Protein AF-W1XDV9-F1 (afdb_monomer)

Structure (mmCIF, N/CA/C/O backbone):
data_AF-W1XDV9-F1
#
_entry.id   AF-W1XDV9-F1
#
loop_
_atom_site.group_PDB
_atom_site.id
_atom_site.type_symbol
_atom_site.label_atom_id
_atom_site.label_alt_id
_atom_site.label_comp_id
_atom_site.label_asym_id
_atom_site.label_entity_id
_atom_site.label_seq_id
_atom_site.pdbx_PDB_ins_code
_atom_site.Cartn_x
_atom_site.Cartn_y
_ato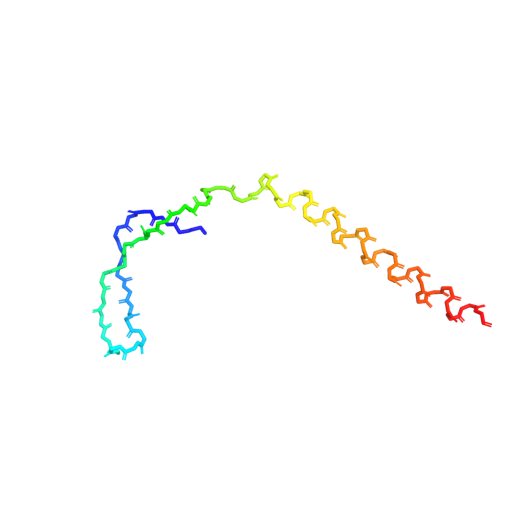m_site.Cartn_z
_atom_site.occupancy
_atom_site.B_iso_or_equiv
_atom_site.auth_seq_id
_atom_site.auth_comp_id
_atom_site.auth_asym_id
_atom_site.auth_atom_id
_atom_site.pdbx_PDB_model_num
ATOM 1 N N . PRO A 1 1 ? -5.645 4.893 6.786 1.00 65.56 1 PRO A N 1
ATOM 2 C CA . PRO A 1 1 ? -4.924 4.643 8.055 1.00 65.56 1 PRO A CA 1
ATOM 3 C C . PRO A 1 1 ? -5.900 4.272 9.169 1.00 65.56 1 PRO A C 1
ATOM 5 O O . PRO A 1 1 ? -6.885 4.973 9.387 1.00 65.56 1 PRO A O 1
ATOM 8 N N . SER A 1 2 ? -5.632 3.159 9.840 1.00 77.56 2 SER A N 1
ATOM 9 C CA . SER A 1 2 ? -6.401 2.745 11.009 1.00 77.56 2 SER A CA 1
ATOM 10 C C . SER A 1 2 ? -6.015 3.614 12.207 1.00 77.56 2 SER A C 1
ATOM 12 O O . SER A 1 2 ? -4.834 3.898 12.409 1.00 77.56 2 SER A O 1
ATOM 14 N N . ILE A 1 3 ? -7.000 4.055 12.988 1.00 85.25 3 ILE A N 1
ATOM 15 C CA . ILE A 1 3 ? -6.786 4.838 14.212 1.00 85.25 3 ILE A CA 1
ATOM 16 C C . ILE A 1 3 ? -7.055 3.952 15.430 1.00 85.25 3 ILE A C 1
ATOM 18 O O . ILE A 1 3 ? -7.990 3.164 15.420 1.00 85.25 3 ILE A O 1
ATOM 22 N N . TYR A 1 4 ? -6.266 4.088 16.498 1.00 88.25 4 TYR A N 1
ATOM 23 C CA . TYR A 1 4 ? -6.413 3.278 17.724 1.00 88.25 4 TYR A CA 1
ATOM 24 C C . TYR A 1 4 ? -7.592 3.696 18.618 1.00 88.25 4 TYR A C 1
ATOM 26 O O . TYR A 1 4 ? -7.669 3.292 19.774 1.00 88.25 4 TYR A O 1
ATOM 34 N N . LYS A 1 5 ? -8.504 4.527 18.106 1.00 90.69 5 LYS A N 1
ATOM 35 C CA . LYS A 1 5 ? -9.752 4.832 18.805 1.00 90.69 5 LYS A CA 1
ATOM 36 C C . LYS A 1 5 ? -10.726 3.684 18.581 1.00 90.69 5 LYS A C 1
ATOM 38 O O . LYS A 1 5 ? -10.707 3.076 17.518 1.00 90.69 5 LYS A O 1
ATOM 43 N N . GLU A 1 6 ? -11.563 3.415 19.572 1.00 94.62 6 GLU A N 1
ATOM 44 C CA . GLU A 1 6 ? -12.671 2.480 19.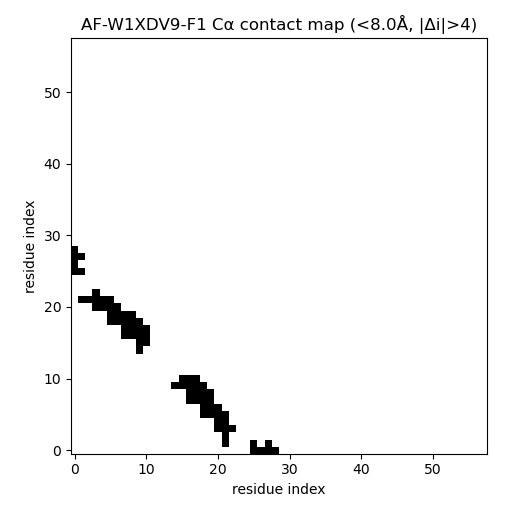414 1.00 94.62 6 GLU A CA 1
ATOM 45 C C . GLU A 1 6 ? -13.678 3.030 18.392 1.00 94.62 6 GLU A C 1
ATOM 47 O O . GLU A 1 6 ? -13.949 4.236 18.359 1.00 94.62 6 GLU A O 1
ATOM 52 N N . GLN A 1 7 ? -14.180 2.159 17.517 1.00 94.31 7 GLN A N 1
ATOM 53 C CA . GLN A 1 7 ? -15.074 2.525 16.418 1.00 94.31 7 GLN A CA 1
ATOM 54 C C . GLN A 1 7 ? -16.203 1.504 16.285 1.00 94.31 7 GLN A C 1
ATOM 56 O O . GLN A 1 7 ? -15.965 0.305 16.387 1.00 94.31 7 GLN A O 1
ATOM 61 N N . HIS A 1 8 ? -17.421 1.956 15.994 1.00 96.25 8 HIS A N 1
ATOM 62 C CA . HIS A 1 8 ? -18.504 1.049 15.614 1.00 96.25 8 HIS A CA 1
ATOM 63 C C . HIS A 1 8 ? -18.224 0.421 14.243 1.00 96.25 8 HIS A C 1
ATOM 65 O O . HIS A 1 8 ? -17.780 1.101 13.315 1.00 96.25 8 HIS A O 1
ATOM 71 N N . SER A 1 9 ? -18.473 -0.879 14.128 1.00 95.31 9 SER A N 1
ATOM 72 C CA . SER A 1 9 ? -18.288 -1.672 12.914 1.00 95.31 9 SER A CA 1
ATOM 73 C C . SER A 1 9 ? -19.254 -2.866 12.912 1.00 95.31 9 SER A C 1
ATOM 75 O O . SER A 1 9 ? -20.082 -2.998 13.809 1.00 95.31 9 SER A O 1
ATOM 77 N N . VAL A 1 10 ? -19.141 -3.748 11.917 1.00 96.75 10 VAL A N 1
ATOM 78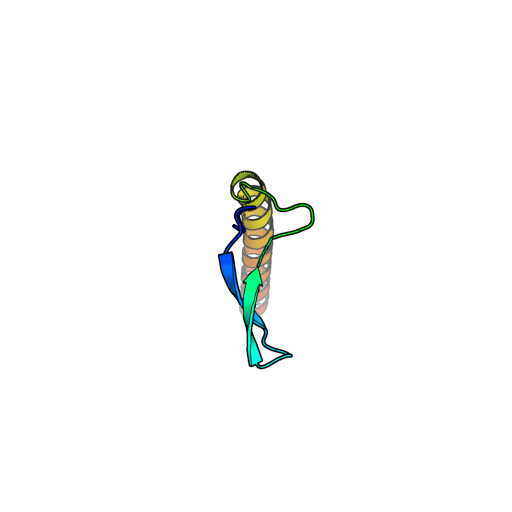 C CA . VAL A 1 10 ? -19.947 -4.972 11.793 1.00 96.75 10 VAL A CA 1
ATOM 79 C C . VAL A 1 10 ? -19.035 -6.192 11.700 1.00 96.75 10 VAL A C 1
ATOM 81 O O . VAL A 1 10 ? -18.078 -6.220 10.920 1.00 96.75 10 VAL A O 1
ATOM 84 N N . SER A 1 11 ? -19.348 -7.222 12.482 1.00 96.56 11 SER A N 1
ATOM 85 C CA . SER A 1 11 ? -18.703 -8.531 12.399 1.00 96.56 11 SER A CA 1
ATOM 86 C C . SER A 1 11 ? -19.267 -9.301 11.204 1.00 96.56 11 SER A C 1
ATOM 88 O O . SER A 1 11 ? -20.416 -9.733 11.227 1.00 96.56 11 SER A O 1
ATOM 90 N N . LEU A 1 12 ? -18.479 -9.499 10.141 1.00 96.44 12 LEU A N 1
ATOM 91 C CA . LEU A 1 12 ? -18.954 -10.218 8.946 1.00 96.44 12 LEU A CA 1
ATOM 92 C C . LEU A 1 12 ? -19.230 -11.709 9.205 1.00 96.44 12 LEU A C 1
ATOM 94 O O . LEU A 1 12 ? -20.064 -12.304 8.524 1.00 96.44 12 LEU A O 1
ATOM 98 N N . SER A 1 13 ? -18.550 -12.317 10.181 1.00 97.06 13 SER A N 1
ATOM 99 C CA . SER A 1 13 ? -18.749 -13.722 10.555 1.00 97.06 13 SER A CA 1
ATOM 100 C C . SER A 1 13 ? -19.996 -13.927 11.416 1.00 97.06 13 SER A C 1
ATOM 102 O O . SER A 1 13 ? -20.726 -14.891 11.197 1.00 97.06 13 SER A O 1
ATOM 104 N N . GLN A 1 14 ? -20.252 -13.025 12.368 1.00 96.31 14 GLN A N 1
ATOM 105 C CA . GLN A 1 14 ? -21.397 -13.106 13.288 1.00 96.31 14 GLN A CA 1
ATOM 106 C C . GLN A 1 14 ? -22.636 -12.359 12.773 1.00 96.31 14 GLN A C 1
ATOM 108 O O . GLN A 1 14 ? -23.736 -12.604 13.254 1.00 96.31 14 GLN A O 1
ATOM 113 N N . LYS A 1 15 ? -22.473 -11.507 11.751 1.00 96.88 15 LYS A N 1
ATOM 114 C CA . LYS A 1 15 ? -23.518 -10.664 11.145 1.00 96.88 15 LYS A CA 1
ATOM 115 C C . LYS A 1 15 ? -24.214 -9.738 12.149 1.00 96.88 15 LYS A C 1
ATOM 117 O O . LYS A 1 15 ? -25.420 -9.527 12.064 1.00 96.88 15 LYS A O 1
ATOM 122 N N . GLU A 1 16 ? -23.442 -9.175 13.070 1.00 97.62 16 GLU A N 1
ATOM 123 C CA . GLU A 1 16 ? -23.923 -8.280 14.125 1.00 97.62 16 GLU A CA 1
ATOM 124 C C . GLU A 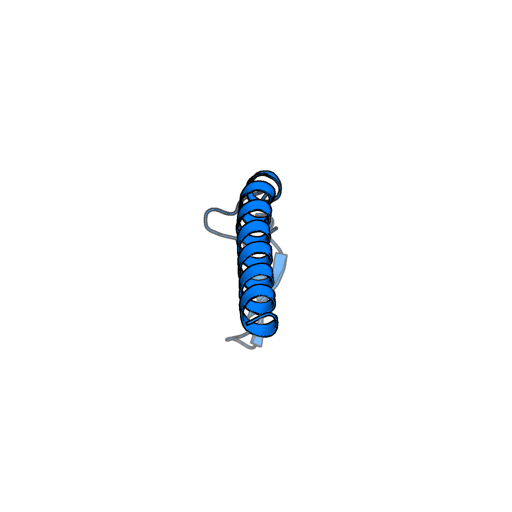1 16 ? -23.004 -7.067 14.311 1.00 97.62 16 GLU A C 1
ATOM 126 O O . GLU A 1 16 ? -21.844 -7.070 13.876 1.00 97.62 16 GLU A O 1
ATOM 131 N N . ASP A 1 17 ? -23.535 -6.032 14.961 1.00 97.62 17 ASP A N 1
ATOM 132 C CA . ASP A 1 17 ? -22.783 -4.833 15.321 1.00 97.62 17 ASP A CA 1
ATOM 133 C C . ASP A 1 17 ? -21.685 -5.164 16.337 1.00 97.62 17 ASP A C 1
ATOM 135 O O . ASP A 1 17 ? -21.879 -5.935 17.276 1.00 97.62 17 ASP A O 1
ATOM 139 N N . THR A 1 18 ? -20.518 -4.546 16.174 1.00 96.81 18 THR A N 1
ATOM 140 C CA . THR A 1 18 ? -19.379 -4.731 17.075 1.00 96.81 18 THR A CA 1
ATOM 141 C C . THR A 1 18 ? -18.600 -3.437 17.257 1.00 96.81 18 THR A C 1
ATOM 143 O O . THR A 1 18 ? -18.629 -2.532 16.422 1.00 96.81 18 THR A O 1
ATOM 146 N N . LEU A 1 19 ? -17.833 -3.368 18.341 1.00 95.75 19 LEU A N 1
ATOM 147 C CA . LEU A 1 19 ? -16.809 -2.350 18.532 1.00 95.75 19 LEU A CA 1
ATOM 148 C C . LEU A 1 19 ? -15.472 -2.875 17.999 1.00 95.75 19 LEU A C 1
ATOM 150 O O . LEU A 1 19 ? -15.019 -3.964 18.356 1.00 95.75 19 LEU A O 1
ATOM 154 N N . LEU A 1 20 ? -14.856 -2.113 17.101 1.00 92.69 20 LEU A N 1
ATOM 155 C CA . LEU A 1 20 ? -13.547 -2.376 16.527 1.00 92.69 20 LEU A CA 1
ATOM 156 C C . LEU A 1 20 ? -12.500 -1.540 17.260 1.00 92.69 20 LEU A C 1
ATOM 158 O O . LEU A 1 20 ? -12.512 -0.312 17.201 1.00 92.69 20 LEU A O 1
ATOM 162 N N . THR A 1 21 ? -11.547 -2.232 17.878 1.00 92.19 21 THR A N 1
ATOM 163 C CA . THR A 1 21 ? -10.325 -1.630 18.414 1.00 92.19 21 THR A CA 1
ATOM 164 C C . THR A 1 21 ? -9.130 -2.235 17.695 1.00 92.19 21 THR A C 1
ATOM 166 O O . THR A 1 21 ? -8.898 -3.447 17.730 1.00 92.19 21 THR A O 1
ATOM 169 N N . ILE A 1 22 ? -8.375 -1.377 17.014 1.00 90.06 22 ILE A N 1
ATOM 170 C CA . ILE A 1 22 ? -7.236 -1.773 16.191 1.00 90.06 22 ILE A CA 1
ATOM 171 C C . ILE A 1 22 ? -6.099 -2.289 17.079 1.00 90.06 22 ILE A C 1
ATOM 173 O O . ILE A 1 22 ? -5.718 -1.656 18.062 1.00 90.06 22 ILE A O 1
ATOM 177 N N . LYS A 1 23 ? -5.531 -3.441 16.712 1.00 88.00 23 LYS A N 1
ATOM 178 C CA . LYS A 1 23 ? -4.359 -4.045 17.364 1.00 88.00 23 LYS A CA 1
ATOM 179 C C . LYS A 1 23 ? -3.205 -4.189 16.367 1.00 88.00 23 LYS A C 1
ATOM 181 O O . LYS A 1 23 ? -3.415 -4.193 15.154 1.00 88.00 23 LYS A O 1
ATOM 186 N N . GLY A 1 24 ? -1.988 -4.347 16.886 1.00 86.75 24 GLY A N 1
ATOM 187 C CA . GLY A 1 24 ? -0.771 -4.531 16.086 1.00 86.75 24 GLY A CA 1
ATOM 188 C C . GLY A 1 24 ? -0.096 -3.217 15.690 1.00 86.75 24 GLY A C 1
ATOM 189 O O . GLY A 1 24 ? -0.521 -2.149 16.121 1.00 86.75 24 GLY A O 1
ATOM 190 N N . ARG A 1 25 ? 0.982 -3.298 14.900 1.00 84.88 25 ARG A N 1
ATOM 191 C CA . ARG A 1 25 ? 1.762 -2.144 14.425 1.00 84.88 25 ARG A CA 1
ATOM 192 C C . ARG A 1 25 ? 1.153 -1.606 13.130 1.00 84.88 25 ARG A C 1
ATOM 194 O O . ARG A 1 25 ? 1.277 -2.251 12.094 1.00 84.88 25 ARG A O 1
ATOM 201 N N . HIS A 1 26 ? 0.535 -0.431 13.192 1.00 86.38 26 HIS A N 1
ATOM 202 C CA . HIS A 1 26 ? 0.052 0.294 12.015 1.00 86.38 26 HIS A CA 1
ATOM 203 C C . HIS A 1 26 ? 0.906 1.532 11.817 1.00 86.38 26 HIS A C 1
ATOM 205 O O . HIS A 1 26 ? 1.191 2.251 12.772 1.00 86.38 26 HIS A O 1
ATOM 211 N N . ASP A 1 27 ? 1.320 1.786 10.583 1.00 85.88 27 ASP A N 1
ATOM 212 C CA . ASP A 1 27 ? 2.069 2.998 10.296 1.00 85.88 27 ASP A CA 1
ATOM 213 C C . ASP A 1 27 ? 1.117 4.199 10.287 1.00 85.88 27 ASP A C 1
ATOM 215 O O . ASP A 1 27 ? 0.174 4.225 9.488 1.00 85.88 27 ASP A O 1
ATOM 219 N N . PRO A 1 28 ? 1.3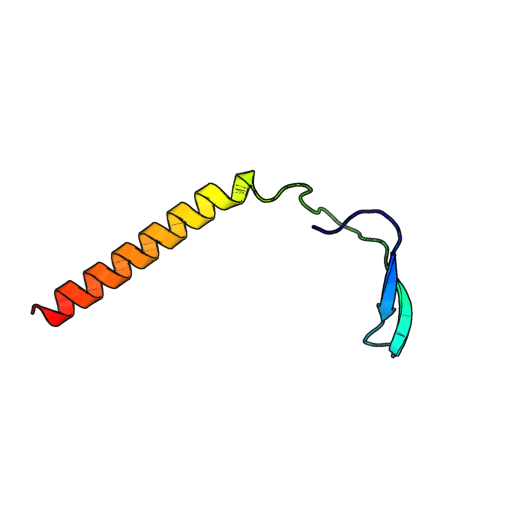49 5.215 11.140 1.00 81.06 28 PRO A N 1
ATOM 220 C CA . PRO A 1 28 ? 0.490 6.395 11.185 1.00 81.06 28 PRO A CA 1
ATOM 221 C C . PRO A 1 28 ? 0.597 7.217 9.895 1.00 81.06 28 PRO A C 1
ATOM 223 O O . PRO A 1 28 ? -0.346 7.909 9.517 1.00 81.06 28 PRO A O 1
ATOM 226 N N . CYS A 1 29 ? 1.732 7.117 9.197 1.00 87.56 29 CYS A N 1
ATOM 227 C CA . CYS A 1 29 ? 1.981 7.778 7.927 1.00 87.56 29 CYS A CA 1
ATOM 228 C C . CYS A 1 29 ? 2.748 6.844 6.981 1.00 87.56 29 CYS A C 1
ATOM 230 O O . CYS A 1 29 ? 3.921 6.547 7.194 1.00 87.56 29 CYS A O 1
ATOM 232 N N . VAL A 1 30 ? 2.087 6.388 5.912 1.00 90.38 30 VAL A N 1
ATOM 233 C CA . VAL A 1 30 ? 2.725 5.583 4.854 1.00 90.38 30 VAL A CA 1
ATOM 234 C C . VAL A 1 30 ? 3.409 6.447 3.789 1.00 90.38 30 VAL A C 1
ATOM 236 O O . VAL A 1 30 ? 4.262 5.942 3.067 1.00 90.38 30 VAL A O 1
ATOM 239 N N . ALA A 1 31 ? 3.088 7.744 3.718 1.00 91.94 31 ALA A N 1
ATOM 240 C CA . ALA A 1 31 ? 3.502 8.629 2.628 1.00 91.94 31 ALA A CA 1
ATOM 241 C C . ALA A 1 31 ? 5.025 8.671 2.430 1.00 91.94 31 ALA A C 1
ATOM 243 O O . ALA A 1 31 ? 5.496 8.599 1.300 1.00 91.94 31 ALA A O 1
ATOM 244 N N . LEU A 1 32 ? 5.802 8.682 3.519 1.00 89.88 32 LEU A N 1
ATOM 245 C CA . LEU A 1 32 ? 7.269 8.700 3.445 1.00 89.88 32 LEU A CA 1
ATOM 246 C C . LEU A 1 32 ? 7.859 7.427 2.819 1.00 89.88 32 LEU A C 1
ATOM 248 O O . LEU A 1 32 ? 8.905 7.482 2.186 1.00 89.88 32 LEU A O 1
ATOM 252 N N . ARG A 1 33 ? 7.187 6.279 2.973 1.00 92.62 33 ARG A N 1
ATOM 253 C CA . ARG A 1 33 ? 7.606 5.008 2.358 1.00 92.62 33 ARG A CA 1
ATOM 254 C C . ARG A 1 33 ? 7.005 4.798 0.972 1.00 92.62 33 ARG A C 1
ATOM 256 O O . ARG A 1 33 ? 7.447 3.904 0.265 1.00 92.62 33 ARG A O 1
ATOM 263 N N . ALA A 1 34 ? 6.004 5.587 0.587 1.00 95.69 34 ALA A N 1
ATOM 264 C CA . ALA A 1 34 ? 5.358 5.454 -0.712 1.00 95.69 34 ALA A CA 1
ATOM 265 C C . ALA A 1 34 ? 6.293 5.877 -1.853 1.00 95.69 34 ALA A C 1
ATOM 267 O O . ALA A 1 34 ? 6.294 5.229 -2.891 1.00 95.69 34 ALA A O 1
ATOM 268 N N . VAL A 1 35 ? 7.118 6.909 -1.644 1.00 96.50 35 VAL A N 1
ATOM 269 C CA . VAL A 1 35 ? 8.046 7.434 -2.661 1.00 96.50 35 VAL A CA 1
ATOM 270 C C . VAL A 1 35 ? 8.982 6.354 -3.225 1.00 96.50 35 VAL A C 1
ATOM 272 O O . VAL A 1 35 ? 8.874 6.087 -4.420 1.00 96.50 35 VAL A O 1
ATOM 275 N N . PRO A 1 36 ? 9.804 5.647 -2.418 1.00 96.69 36 PRO A N 1
ATOM 276 C CA . PRO A 1 36 ? 10.699 4.623 -2.965 1.00 96.69 36 PRO A CA 1
ATOM 277 C C . PRO A 1 36 ? 9.951 3.459 -3.637 1.00 96.69 36 PRO A C 1
ATOM 279 O O . PRO A 1 36 ? 10.462 2.852 -4.574 1.00 96.69 36 PRO A O 1
ATOM 282 N N . VAL A 1 37 ? 8.726 3.148 -3.195 1.00 97.75 37 VAL A N 1
ATOM 283 C CA . VAL A 1 37 ? 7.8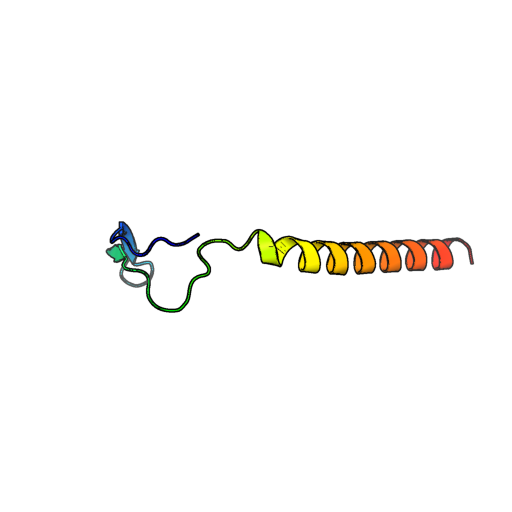85 2.123 -3.838 1.00 97.75 37 VAL A CA 1
ATOM 284 C C . VAL A 1 37 ? 7.430 2.585 -5.221 1.00 97.75 37 VAL A C 1
ATOM 286 O O . VAL A 1 37 ? 7.531 1.829 -6.184 1.00 97.75 37 VAL A O 1
ATOM 289 N N . ILE A 1 38 ? 6.946 3.823 -5.331 1.00 98.00 38 ILE A N 1
ATOM 290 C CA . ILE A 1 38 ? 6.474 4.392 -6.598 1.00 98.00 38 ILE A CA 1
ATOM 291 C C . ILE A 1 38 ? 7.629 4.519 -7.589 1.00 98.00 38 ILE A C 1
ATOM 293 O O . ILE A 1 38 ? 7.453 4.178 -8.755 1.00 98.00 38 ILE A O 1
ATOM 297 N N . GLU A 1 39 ? 8.807 4.952 -7.144 1.00 98.31 39 GLU A N 1
ATOM 298 C CA . GLU A 1 39 ? 10.001 5.045 -7.992 1.00 98.31 39 GLU A CA 1
ATOM 299 C C . GLU A 1 39 ? 10.387 3.679 -8.573 1.00 98.31 39 GLU A C 1
ATOM 301 O O . GLU A 1 39 ? 10.574 3.553 -9.784 1.00 98.31 39 GLU A O 1
ATOM 306 N N . ALA A 1 40 ? 10.424 2.637 -7.736 1.00 98.50 40 ALA A N 1
ATOM 307 C CA . ALA A 1 40 ? 10.732 1.281 -8.179 1.00 98.50 40 ALA A CA 1
ATOM 308 C C . ALA A 1 40 ? 9.690 0.743 -9.173 1.00 98.50 40 ALA A C 1
ATOM 310 O O . ALA A 1 40 ? 10.055 0.227 -10.229 1.00 98.50 40 ALA A O 1
ATOM 311 N N . VAL A 1 41 ? 8.396 0.894 -8.872 1.00 98.56 41 VAL A N 1
ATOM 312 C CA . VAL A 1 41 ? 7.318 0.451 -9.774 1.00 98.56 41 VAL A CA 1
ATOM 313 C C . VAL A 1 41 ? 7.364 1.214 -11.098 1.00 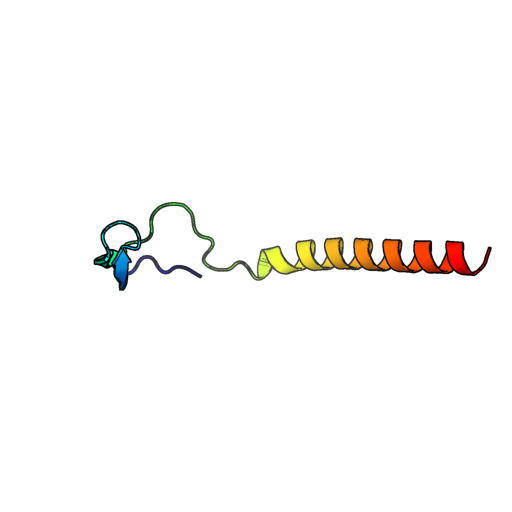98.56 41 VAL A C 1
ATOM 315 O O . VAL A 1 41 ? 7.224 0.609 -12.155 1.00 98.56 41 VAL A O 1
ATOM 318 N N . THR A 1 42 ? 7.621 2.521 -11.060 1.00 98.56 42 THR A N 1
ATOM 319 C CA . THR A 1 42 ? 7.743 3.345 -12.271 1.00 98.56 42 THR A CA 1
ATOM 320 C C . THR A 1 42 ? 8.904 2.870 -13.143 1.00 98.56 42 THR A C 1
ATOM 322 O O . THR A 1 42 ? 8.735 2.725 -14.350 1.00 98.56 42 THR A O 1
ATOM 325 N N . ALA A 1 43 ? 10.061 2.564 -12.547 1.00 98.56 43 ALA A N 1
ATOM 326 C CA . ALA A 1 43 ? 11.203 2.025 -13.282 1.00 98.56 43 ALA A CA 1
ATOM 327 C C . ALA A 1 43 ? 10.888 0.672 -13.945 1.00 98.56 43 ALA A C 1
ATOM 329 O O . ALA A 1 43 ? 11.274 0.455 -15.092 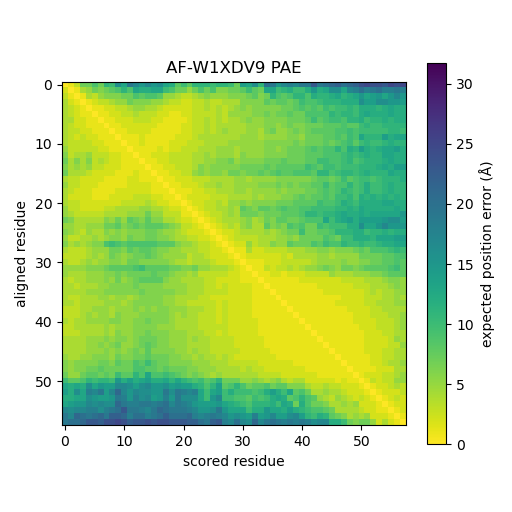1.00 98.56 43 ALA A O 1
ATOM 330 N N . LEU A 1 44 ? 10.157 -0.213 -13.255 1.00 98.38 44 LEU A N 1
ATOM 331 C CA . LEU A 1 44 ? 9.725 -1.496 -13.819 1.00 98.38 44 LEU A CA 1
ATOM 332 C C . LEU A 1 44 ? 8.785 -1.310 -15.015 1.00 98.38 44 LEU A C 1
ATOM 334 O O . LEU A 1 44 ? 8.981 -1.956 -16.037 1.00 98.38 44 LEU A O 1
ATOM 338 N N . VAL A 1 45 ? 7.811 -0.402 -14.915 1.00 98.25 45 VAL A N 1
ATOM 339 C CA . VAL A 1 45 ? 6.874 -0.110 -16.016 1.00 98.25 45 VAL A CA 1
ATOM 340 C C . VAL A 1 45 ? 7.597 0.499 -17.217 1.00 98.25 45 VAL A C 1
ATOM 342 O O . VAL A 1 45 ? 7.304 0.146 -18.354 1.00 98.25 45 VAL A O 1
ATOM 345 N N . ILE A 1 46 ? 8.564 1.391 -16.987 1.00 98.31 46 ILE A N 1
ATOM 346 C CA . ILE A 1 46 ? 9.379 1.953 -18.073 1.00 98.31 46 ILE A CA 1
ATOM 347 C C . ILE A 1 46 ? 10.182 0.850 -18.771 1.00 98.31 46 ILE A C 1
ATOM 349 O O . ILE A 1 46 ? 10.253 0.840 -19.996 1.00 98.31 46 ILE A O 1
ATOM 353 N N . LEU A 1 47 ? 10.779 -0.074 -18.013 1.00 97.69 47 LEU A N 1
ATOM 354 C CA . LEU A 1 47 ? 11.531 -1.193 -18.581 1.00 97.69 47 LEU A CA 1
ATOM 355 C C . LEU A 1 47 ? 10.644 -2.102 -19.441 1.00 97.69 47 LEU A C 1
ATOM 357 O O . LEU A 1 47 ? 11.049 -2.452 -20.546 1.00 97.69 47 LEU A O 1
ATOM 361 N N . ASP A 1 48 ? 9.460 -2.453 -18.940 1.00 96.88 48 ASP A N 1
ATOM 362 C CA . ASP A 1 48 ? 8.470 -3.269 -19.654 1.00 96.88 48 ASP A CA 1
ATOM 363 C C . ASP A 1 48 ? 8.086 -2.613 -20.988 1.00 96.88 48 ASP A C 1
ATOM 365 O O . ASP A 1 48 ? 8.231 -3.207 -22.053 1.00 96.88 48 ASP A O 1
ATOM 369 N N . PHE A 1 49 ? 7.763 -1.318 -20.945 1.00 97.06 49 PHE A N 1
ATOM 370 C CA . PHE A 1 49 ? 7.387 -0.552 -22.131 1.00 97.06 49 PHE A CA 1
ATOM 371 C C . PHE A 1 49 ? 8.512 -0.457 -23.173 1.00 97.06 49 PHE A C 1
ATOM 373 O O . PHE A 1 49 ? 8.267 -0.546 -24.374 1.00 97.06 49 PHE A O 1
ATOM 380 N N . LEU A 1 50 ? 9.762 -0.288 -22.733 1.00 96.69 50 LEU A N 1
ATOM 381 C CA . LEU A 1 50 ? 10.915 -0.296 -23.638 1.00 96.69 50 LEU A CA 1
ATOM 382 C C . LEU A 1 50 ? 11.163 -1.683 -24.246 1.00 96.69 50 LEU A C 1
ATOM 384 O O . LEU A 1 50 ? 11.578 -1.761 -25.402 1.00 96.69 50 LEU A O 1
ATOM 388 N N . GLY A 1 51 ? 10.922 -2.753 -23.486 1.00 93.31 51 GLY A N 1
ATOM 389 C CA . GLY A 1 51 ? 11.015 -4.129 -23.972 1.00 93.31 51 GLY A CA 1
ATOM 390 C C . GLY A 1 51 ? 9.987 -4.431 -25.060 1.00 93.31 51 GLY A C 1
ATOM 391 O O . GLY A 1 51 ? 10.351 -4.978 -26.101 1.00 93.31 51 GLY A O 1
ATOM 392 N N . ASP A 1 52 ? 8.740 -4.004 -24.858 1.00 91.62 52 ASP A N 1
ATOM 393 C CA . ASP A 1 52 ? 7.673 -4.137 -25.856 1.00 91.62 52 ASP A CA 1
ATOM 394 C C . ASP A 1 52 ? 8.006 -3.369 -27.143 1.00 91.62 52 ASP A C 1
ATOM 396 O O . ASP A 1 52 ? 7.890 -3.914 -28.241 1.00 91.62 52 ASP A O 1
ATOM 400 N N . ILE A 1 53 ? 8.510 -2.135 -27.023 1.00 85.19 53 ILE A N 1
ATOM 401 C CA . ILE A 1 53 ? 8.939 -1.335 -28.181 1.00 85.19 53 ILE A CA 1
ATOM 402 C C . ILE A 1 53 ? 10.105 -2.003 -28.930 1.00 85.19 53 ILE A C 1
ATOM 404 O O . ILE A 1 53 ? 10.087 -2.048 -30.160 1.00 85.19 53 ILE A O 1
ATOM 408 N N . ASP A 1 54 ? 11.126 -2.517 -28.231 1.00 88.00 54 ASP A N 1
ATOM 409 C CA . ASP A 1 54 ? 12.246 -3.229 -28.877 1.00 88.00 54 ASP A CA 1
ATOM 410 C C . ASP A 1 54 ? 11.766 -4.503 -29.590 1.00 88.00 54 ASP A C 1
ATOM 412 O O . ASP A 1 54 ? 12.287 -4.828 -30.656 1.00 88.00 54 ASP A O 1
ATOM 416 N N . HIS A 1 55 ? 10.752 -5.191 -29.055 1.00 86.19 55 HIS A N 1
ATOM 417 C CA . HIS A 1 55 ? 10.135 -6.336 -29.724 1.00 86.19 55 HIS A CA 1
ATOM 418 C C . HIS A 1 55 ? 9.326 -5.927 -30.968 1.00 86.19 55 HIS A C 1
ATOM 420 O O . HIS A 1 55 ? 9.387 -6.630 -31.970 1.00 86.19 55 HIS A O 1
ATOM 426 N N . GLU A 1 56 ? 8.575 -4.821 -30.943 1.00 78.00 56 GLU A N 1
ATOM 427 C CA . GLU A 1 56 ? 7.807 -4.344 -32.111 1.00 78.00 56 GLU A CA 1
ATOM 428 C C . GLU A 1 56 ? 8.684 -3.788 -33.247 1.00 78.00 56 GLU A C 1
ATOM 430 O O . GLU A 1 56 ? 8.279 -3.811 -34.411 1.00 78.00 56 GLU A O 1
ATOM 435 N N . LEU A 1 57 ? 9.870 -3.262 -32.925 1.00 73.12 57 LEU A N 1
ATOM 436 C CA . LEU A 1 57 ? 10.805 -2.686 -33.899 1.00 73.12 57 LEU A CA 1
ATOM 437 C C . LEU A 1 57 ? 11.751 -3.715 -34.545 1.00 73.12 57 LEU A C 1
ATOM 439 O O . LEU A 1 57 ? 12.470 -3.355 -35.485 1.00 73.12 57 LEU A O 1
ATOM 443 N N . ARG A 1 58 ? 11.779 -4.954 -34.046 1.00 62.72 58 ARG A N 1
ATOM 444 C CA . ARG A 1 58 ? 12.557 -6.078 -34.593 1.00 62.72 58 ARG A CA 1
ATOM 445 C C . ARG A 1 58 ? 11.709 -6.964 -35.495 1.00 62.72 58 ARG A C 1
ATOM 447 O O . ARG A 1 58 ? 12.277 -7.427 -36.510 1.00 62.72 58 ARG A O 1
#

InterPro domains:
  IPR000453 Chorismate synthase [PF01264] (1-49)
  IPR000453 Chorismate synthase [PTHR21085] (1-50)
  IPR0205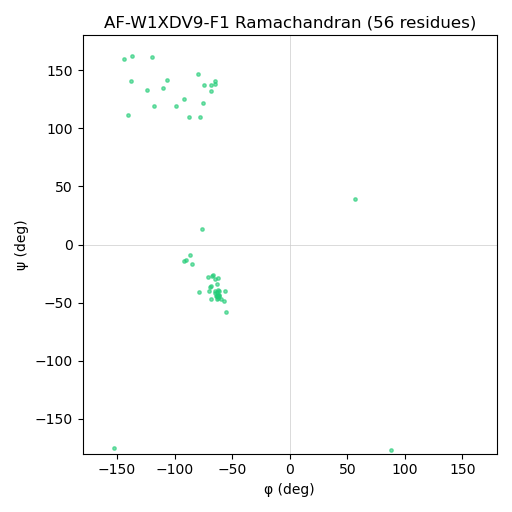41 Chorismate synthase, conserved site [PS00789] (25-41)
  IPR035904 Chorismate synthase AroC superfamily [G3DSA:3.60.150.10] (1-56)
  IPR035904 Chorismate synthase AroC superfamily [SSF103263] (1-50)

Solvent-accessible surface area (backbone atoms only — not comparable to full-atom values): 3747 Å² total; per-residue (Å²): 124,90,59,80,54,78,38,86,46,70,38,84,89,78,72,42,81,40,78,44,66,67,79,83,93,74,69,90,68,58,67,83,63,44,54,68,51,51,53,52,52,50,52,52,54,52,50,50,54,53,50,53,50,56,60,74,78,105

Mean predicted aligned error: 6.14 Å

pLDDT: mean 91.63, std 7.9, range [62.72, 98.56]

Foldseek 3Di:
DDDQDWDWDADPVVRGIDIDGDDDDDDPDCPVVVVVVVVVVVVVVVVVVVVVVVVVVD

Nearest PDB structures (foldseek):
  8bqs-assembly1_AO  TM=5.875E-01  e=2.453E+00  Tetrahymena thermophila SB210
  6rfq-assembly1_G  TM=4.986E-01  e=8.191E+00  Yarrowia lipolytica

Secondary structure (DSSP, 8-state):
---SS-EEEEETTTTEEEEE---S---S--HHHHHHHHHHHHHHHHHHHHHHHHHHT-

Organism: NCBI:txid408170

Radius of gyration: 21.23 Å; Cα contacts (8 Å, |Δi|>4): 36; chains: 1; bounding box: 36×22×54 Å

Sequence (58 aa):
PSIYKEQHSVSLSQKEDTLLTIKGRHDPCVALRAVPVIEAVTALVILDFLGDIDHELR